Protein AF-A0A6B3HGK6-F1 (afdb_monomer)

Mean predicted aligned error: 9.74 Å

Sequence (71 aa):
IPDLAAYNRYLGSQQVRLLRGTGSLSGDATLDTDGRVGHGTARLLGRNASAKVTGLDMGGDVDVNATLRRG

Foldseek 3Di:
DDDCCVVCPVPPDPQKAKDDWDWDKDKDFDADPVRHTAKMKIWIWTAQIWMQGNNDIDTGIDIDIDIDHDD

Nearest PDB structures (foldseek):
  5iv8-assembly2_D  TM=4.355E-01  e=4.170E-02  Klebsiella pneumoniae
  8jz1-assembly1_B  TM=2.903E-01  e=5.874E-01  Dioscoreophyllum cumminsii
  1mol-assembly2_B  TM=2.983E-01  e=1.154E+00  Dioscoreophyll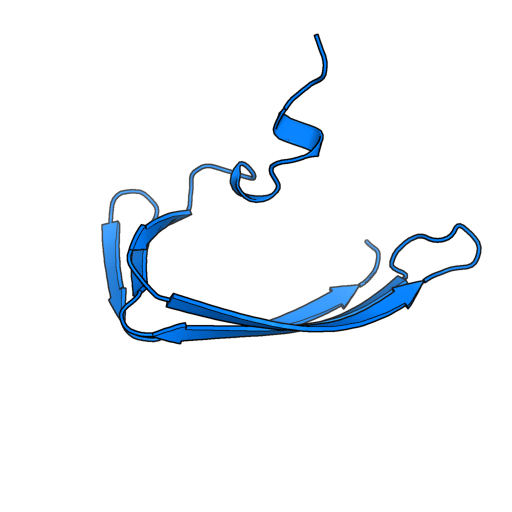um cumminsii
  8f2r-assembly1_I  TM=1.859E-01  e=1.366E+00  Homo sapiens
  6dbw-assembly1_A  TM=2.103E-01  e=7.821E+00  Escherichia coli K-12

Radius of gyration: 14.84 Å; Cα contacts (8 Å, |Δi|>4): 125; chains: 1; bounding box: 29×25×38 Å

pLDDT: mean 79.32, std 15.47, range [42.72, 93.25]

Secondary structure (DSSP, 8-state):
---GGGT-GGGS-TTEEEEEEEEEEEEEEEE-TTSSEEEEEEEEEEEEEEEEE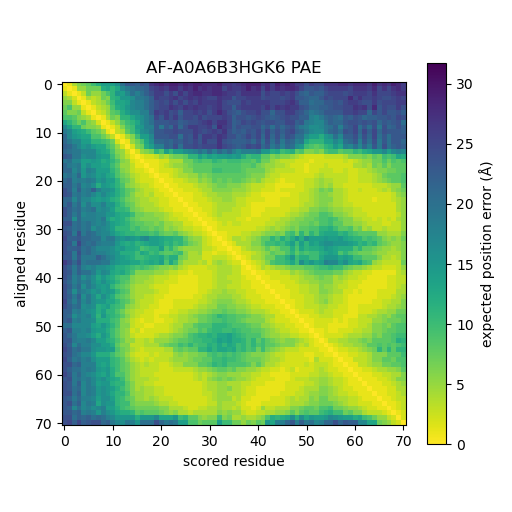TTEEEEEEEEEEEEEE--

Solvent-accessible surface area (backbone atoms only — not comparable to full-atom values): 4338 Å² total; per-residue (Å²): 130,84,68,65,67,83,78,36,77,84,67,69,64,91,48,62,43,81,75,51,59,52,70,52,78,50,70,52,75,41,63,42,97,86,72,44,76,41,40,34,41,37,40,40,42,33,44,69,26,28,33,37,44,78,85,42,84,45,74,43,71,44,82,47,80,46,78,47,65,65,129

Structure (mmCIF, N/CA/C/O backbone):
data_AF-A0A6B3HGK6-F1
#
_entry.id   AF-A0A6B3HGK6-F1
#
loop_
_atom_site.group_PDB
_atom_site.id
_atom_site.type_symbol
_atom_site.label_atom_id
_atom_site.label_alt_id
_atom_site.label_comp_id
_atom_site.label_asym_id
_atom_site.label_entity_id
_atom_site.label_seq_id
_atom_site.pdbx_PDB_ins_code
_atom_site.Cartn_x
_atom_site.Cartn_y
_atom_site.Cartn_z
_atom_site.occupancy
_atom_site.B_iso_or_equiv
_atom_site.auth_seq_id
_atom_site.auth_comp_id
_atom_site.auth_asym_id
_atom_site.auth_atom_id
_atom_site.pdbx_PDB_model_num
ATOM 1 N N . ILE A 1 1 ? -19.676 15.724 -17.144 1.00 54.22 1 ILE A N 1
ATOM 2 C CA . ILE A 1 1 ? -19.152 15.752 -15.755 1.00 54.22 1 ILE A CA 1
ATOM 3 C C . ILE A 1 1 ? -18.164 14.594 -15.655 1.00 54.22 1 ILE A C 1
ATOM 5 O O . ILE A 1 1 ? -18.568 13.507 -16.054 1.00 54.22 1 ILE A O 1
ATOM 9 N N . PRO A 1 2 ? -16.891 14.802 -15.273 1.00 52.41 2 PRO A N 1
ATOM 10 C CA . PRO A 1 2 ? -15.905 13.721 -15.220 1.00 52.41 2 PRO A CA 1
ATOM 11 C C . PRO A 1 2 ? -16.348 12.635 -14.237 1.00 52.41 2 PRO A C 1
ATOM 13 O O . PRO A 1 2 ? -16.834 12.957 -13.153 1.00 52.41 2 PRO A O 1
ATOM 16 N N . ASP A 1 3 ? -16.187 11.368 -14.617 1.00 60.47 3 ASP A N 1
ATOM 17 C CA . ASP A 1 3 ? -16.473 10.236 -13.740 1.00 60.47 3 ASP A CA 1
ATOM 18 C C . ASP A 1 3 ? -15.439 10.199 -12.604 1.00 60.47 3 ASP A C 1
ATOM 20 O O . ASP A 1 3 ? -14.261 9.888 -12.800 1.00 60.47 3 ASP A O 1
ATOM 24 N N . LEU A 1 4 ? -15.887 10.563 -11.402 1.00 52.72 4 LEU A N 1
ATOM 25 C CA . LEU A 1 4 ? -15.074 10.595 -10.187 1.00 52.72 4 LEU A CA 1
ATOM 26 C C . LEU A 1 4 ? -14.533 9.201 -9.811 1.00 52.72 4 LEU A C 1
ATOM 28 O O . LEU A 1 4 ? -13.574 9.114 -9.040 1.00 52.72 4 LEU A O 1
ATOM 32 N N . ALA A 1 5 ? -15.085 8.118 -10.375 1.00 52.00 5 ALA A N 1
ATOM 33 C CA . ALA A 1 5 ? -14.582 6.762 -10.176 1.00 52.00 5 ALA A CA 1
ATOM 34 C C . ALA A 1 5 ? -13.179 6.549 -10.772 1.00 52.00 5 ALA A C 1
ATOM 36 O O . ALA A 1 5 ? -12.402 5.768 -10.223 1.00 52.00 5 ALA A O 1
ATOM 37 N N . ALA A 1 6 ? -12.802 7.289 -11.824 1.00 52.72 6 ALA A N 1
ATOM 38 C CA . ALA A 1 6 ? -11.472 7.184 -12.432 1.00 52.72 6 ALA A CA 1
ATOM 39 C C . ALA A 1 6 ? -10.342 7.658 -11.495 1.00 52.72 6 ALA A C 1
ATOM 41 O O . ALA A 1 6 ? -9.208 7.194 -11.608 1.00 52.72 6 ALA A O 1
ATOM 42 N N . TYR A 1 7 ? -10.654 8.545 -10.543 1.00 43.94 7 TYR A N 1
ATOM 43 C CA . TYR A 1 7 ? -9.693 9.064 -9.564 1.00 43.94 7 TYR A CA 1
ATOM 44 C C . TYR A 1 7 ? -9.744 8.356 -8.214 1.00 43.94 7 TYR A C 1
ATOM 46 O O . TYR A 1 7 ? -8.808 8.469 -7.423 1.00 43.94 7 TYR A O 1
ATOM 54 N N . ASN A 1 8 ? -10.812 7.610 -7.936 1.00 42.72 8 ASN A N 1
ATOM 55 C CA . ASN A 1 8 ? -11.048 7.067 -6.612 1.00 42.72 8 ASN A CA 1
ATOM 56 C C . ASN A 1 8 ? -10.997 5.539 -6.640 1.00 42.72 8 ASN A C 1
ATOM 58 O O . ASN A 1 8 ? -12.011 4.848 -6.576 1.00 42.72 8 ASN A O 1
ATOM 62 N N . ARG A 1 9 ? -9.770 5.003 -6.687 1.00 50.44 9 ARG A N 1
ATOM 63 C CA . ARG A 1 9 ? -9.492 3.559 -6.564 1.00 50.44 9 ARG A CA 1
ATOM 64 C C . ARG A 1 9 ? -10.064 2.944 -5.271 1.00 50.44 9 ARG A C 1
ATOM 66 O O . ARG A 1 9 ? -10.213 1.732 -5.191 1.00 50.44 9 ARG A O 1
ATOM 73 N N . TYR A 1 10 ? -10.450 3.764 -4.292 1.00 45.72 10 TYR A N 1
ATOM 74 C CA . TYR A 1 10 ? -11.135 3.341 -3.067 1.00 45.72 10 TYR A CA 1
ATOM 75 C C . TYR A 1 10 ? -12.628 3.007 -3.253 1.00 45.72 10 TYR A C 1
ATOM 77 O O . TYR A 1 10 ? -13.272 2.575 -2.301 1.00 45.72 10 TYR A O 1
ATOM 85 N N . LEU A 1 11 ? -13.188 3.192 -4.456 1.00 45.59 11 LEU A N 1
ATOM 86 C CA . LEU A 1 11 ? -14.581 2.851 -4.782 1.00 45.59 11 LEU A CA 1
ATOM 87 C C . LEU A 1 11 ? -14.729 1.495 -5.496 1.00 45.59 11 LEU A C 1
ATOM 89 O O . LEU A 1 11 ? -15.832 1.131 -5.906 1.00 45.59 11 LEU A O 1
ATOM 93 N N . GLY A 1 12 ? -13.642 0.732 -5.651 1.00 45.34 12 GLY A N 1
ATOM 94 C CA . GLY A 1 12 ? -13.675 -0.605 -6.241 1.00 45.34 12 GLY A CA 1
ATOM 95 C C . GLY A 1 12 ? -14.346 -1.610 -5.307 1.00 45.34 12 GLY A C 1
ATOM 96 O O . GLY A 1 12 ? -13.693 -2.117 -4.405 1.00 45.34 12 GLY A O 1
ATOM 97 N N . SER A 1 13 ? -15.628 -1.906 -5.553 1.00 53.59 13 SER A N 1
ATOM 98 C CA . SER A 1 13 ? -16.492 -2.850 -4.818 1.00 53.59 13 SER A CA 1
ATOM 99 C C . SER A 1 13 ? -16.576 -2.581 -3.305 1.00 53.59 13 SER A C 1
ATOM 101 O O . SER A 1 13 ? -15.602 -2.703 -2.575 1.00 53.59 13 SER A O 1
ATOM 103 N N . GLN A 1 14 ? -17.767 -2.244 -2.800 1.00 57.75 14 GLN A N 1
ATOM 104 C CA . GLN A 1 14 ? -18.037 -1.878 -1.394 1.00 57.75 14 GLN A CA 1
ATOM 105 C C . GLN A 1 14 ? -17.852 -3.027 -0.370 1.00 57.75 14 GLN A C 1
ATOM 107 O O . GLN A 1 14 ? -18.569 -3.105 0.624 1.00 57.75 14 GLN A O 1
ATOM 112 N N . GLN A 1 15 ? -16.913 -3.942 -0.594 1.00 65.44 15 GLN A N 1
ATOM 113 C CA . GLN A 1 15 ? -16.625 -5.053 0.302 1.00 65.44 15 GLN A CA 1
ATOM 114 C C . GLN A 1 15 ? -15.794 -4.610 1.501 1.00 65.44 15 GLN A C 1
ATOM 116 O O . GLN A 1 15 ? -15.923 -5.234 2.542 1.00 65.44 15 GLN A O 1
ATOM 121 N N . VAL A 1 16 ? -14.992 -3.542 1.389 1.00 73.44 16 VAL A N 1
ATOM 122 C CA . VAL A 1 16 ? -14.128 -3.046 2.471 1.00 73.44 16 VAL A CA 1
ATOM 123 C C . VAL A 1 16 ? -14.237 -1.527 2.584 1.00 73.44 16 VAL A C 1
ATOM 125 O O . VAL A 1 16 ? -13.924 -0.802 1.644 1.00 73.44 16 VAL A O 1
ATOM 128 N N . ARG A 1 17 ? -14.640 -1.024 3.754 1.00 80.69 17 ARG A N 1
ATOM 129 C CA . ARG A 1 17 ? -14.626 0.408 4.084 1.00 80.69 17 ARG A CA 1
ATOM 130 C C . ARG A 1 17 ? -13.689 0.659 5.251 1.00 80.69 17 ARG A C 1
ATOM 132 O O . ARG A 1 17 ? -13.970 0.209 6.354 1.00 80.69 17 ARG A O 1
ATOM 139 N N . LEU A 1 18 ? -12.623 1.422 5.037 1.00 79.75 18 LEU A N 1
ATOM 140 C CA . LEU A 1 18 ? -11.770 1.892 6.129 1.00 79.75 18 LEU A CA 1
ATOM 141 C C . LEU A 1 18 ? -12.516 2.964 6.937 1.00 79.75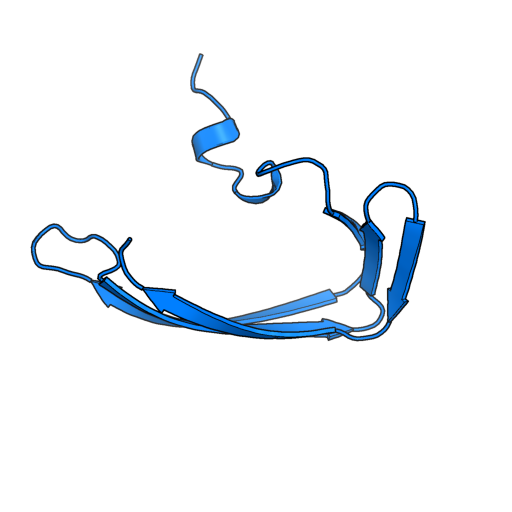 18 LEU A C 1
ATOM 143 O O . LEU A 1 18 ? -13.131 3.864 6.364 1.00 79.75 18 LEU A O 1
AT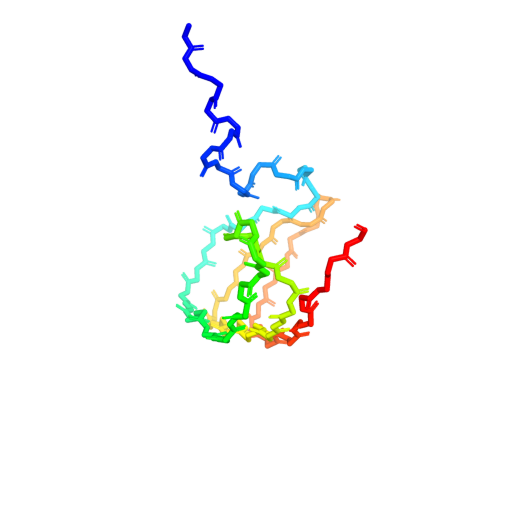OM 147 N N . LEU A 1 19 ? -12.490 2.843 8.261 1.00 85.75 19 LEU A N 1
ATOM 148 C CA . LEU A 1 19 ? -13.196 3.734 9.186 1.00 85.75 19 LEU A CA 1
ATOM 149 C C . LEU A 1 19 ? -12.223 4.632 9.961 1.00 85.75 19 LEU A C 1
ATOM 151 O O . LEU A 1 19 ? -12.506 5.812 10.150 1.00 85.75 19 LEU A O 1
ATOM 155 N N . ARG A 1 20 ? -11.079 4.092 10.398 1.00 87.19 20 ARG A N 1
ATOM 156 C CA . ARG A 1 20 ? -10.009 4.828 11.099 1.00 87.19 20 ARG A CA 1
ATOM 157 C C . ARG A 1 20 ? -8.659 4.130 10.924 1.00 87.19 20 ARG A C 1
ATOM 159 O O . ARG A 1 20 ? -8.613 2.970 10.520 1.00 87.19 20 ARG A O 1
ATOM 166 N N . GLY A 1 21 ? -7.593 4.812 11.335 1.00 87.75 21 GLY A N 1
ATOM 167 C CA . GLY A 1 21 ? -6.232 4.277 11.408 1.00 87.75 21 GLY A CA 1
ATOM 168 C C . GLY A 1 21 ? -5.226 5.181 10.705 1.00 87.75 21 GLY A C 1
ATOM 169 O O . GLY A 1 21 ? -5.599 6.162 10.063 1.00 87.75 21 GLY A O 1
ATOM 170 N N . THR A 1 22 ? -3.948 4.841 10.827 1.00 90.38 22 THR A N 1
ATOM 171 C CA . THR A 1 22 ? -2.858 5.463 10.065 1.00 90.38 22 THR A CA 1
ATOM 172 C C . THR A 1 22 ? -2.003 4.382 9.426 1.00 90.38 22 THR A C 1
ATOM 174 O O . THR A 1 22 ? -1.984 3.238 9.885 1.00 90.38 22 THR A O 1
ATOM 177 N N . GLY A 1 23 ? -1.297 4.723 8.354 1.00 89.62 23 GLY A N 1
ATOM 178 C CA . GLY A 1 23 ? -0.456 3.754 7.672 1.00 89.62 23 GLY A CA 1
ATOM 179 C C . GLY A 1 23 ? 0.443 4.361 6.610 1.00 89.62 23 GLY A C 1
ATOM 180 O O . GLY A 1 23 ? 0.337 5.546 6.292 1.00 89.62 23 GLY A O 1
ATOM 181 N N . SER A 1 24 ? 1.3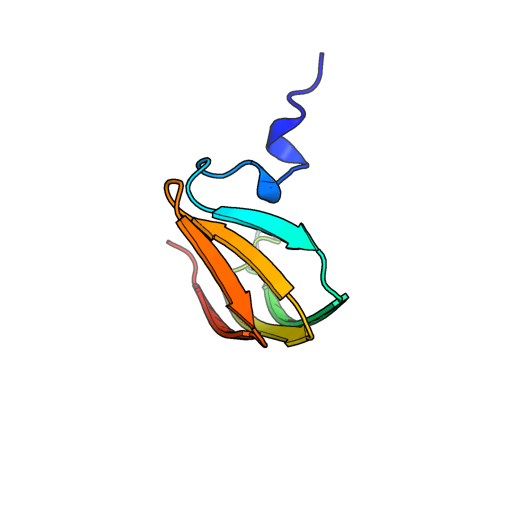20 3.522 6.072 1.00 92.75 24 SER A N 1
ATOM 182 C CA . SER A 1 24 ? 2.196 3.838 4.949 1.00 92.75 24 SER A CA 1
ATOM 183 C C . SER A 1 24 ? 2.021 2.815 3.831 1.00 92.75 24 SER A C 1
ATOM 185 O O . SER A 1 24 ? 1.829 1.622 4.073 1.00 92.75 24 SER A O 1
ATOM 187 N N . LEU A 1 25 ? 2.092 3.308 2.597 1.00 89.50 25 LEU A N 1
ATOM 188 C CA . LEU A 1 25 ? 2.155 2.502 1.386 1.00 89.50 25 LEU A CA 1
ATOM 189 C C . LEU A 1 25 ? 3.513 2.749 0.734 1.00 89.50 25 LEU A C 1
ATOM 191 O O . LEU A 1 25 ? 3.867 3.897 0.463 1.00 89.50 25 LEU A O 1
ATOM 195 N N . SER A 1 26 ? 4.259 1.681 0.486 1.00 93.06 26 SER A N 1
ATOM 196 C CA . SER A 1 26 ? 5.530 1.721 -0.235 1.00 93.06 26 SER A CA 1
ATOM 197 C C . SER A 1 26 ? 5.575 0.632 -1.297 1.00 93.06 26 SER A C 1
ATOM 199 O O . SER A 1 26 ? 4.806 -0.327 -1.255 1.00 93.06 26 SER A O 1
ATOM 201 N N . GLY A 1 27 ? 6.456 0.791 -2.276 1.00 92.44 27 GLY A N 1
ATOM 202 C CA . GLY A 1 27 ? 6.590 -0.171 -3.356 1.00 92.44 27 GLY A CA 1
ATOM 203 C C . GLY A 1 27 ? 7.376 0.382 -4.529 1.00 92.44 27 GLY A C 1
ATOM 204 O O . GLY A 1 27 ? 7.756 1.554 -4.553 1.00 92.44 27 GLY A O 1
ATOM 205 N N . ASP A 1 28 ? 7.578 -0.486 -5.502 1.00 92.50 28 ASP A N 1
ATOM 206 C CA . ASP A 1 28 ? 8.226 -0.203 -6.771 1.00 92.50 28 ASP A CA 1
ATOM 207 C C . ASP A 1 28 ? 7.304 -0.626 -7.919 1.00 92.50 28 ASP A C 1
ATOM 209 O O . ASP A 1 28 ? 6.486 -1.539 -7.790 1.00 92.50 28 ASP A O 1
ATOM 213 N N . ALA A 1 29 ? 7.414 0.069 -9.048 1.00 89.94 29 ALA A N 1
ATOM 214 C CA . ALA A 1 29 ? 6.700 -0.281 -10.262 1.00 89.94 29 ALA A CA 1
ATOM 215 C C . ALA A 1 29 ? 7.579 -0.001 -11.478 1.00 89.94 29 ALA A C 1
ATOM 217 O O . ALA A 1 29 ? 8.227 1.040 -11.579 1.00 89.94 29 ALA A O 1
ATOM 218 N N . THR A 1 30 ? 7.558 -0.934 -12.420 1.00 89.3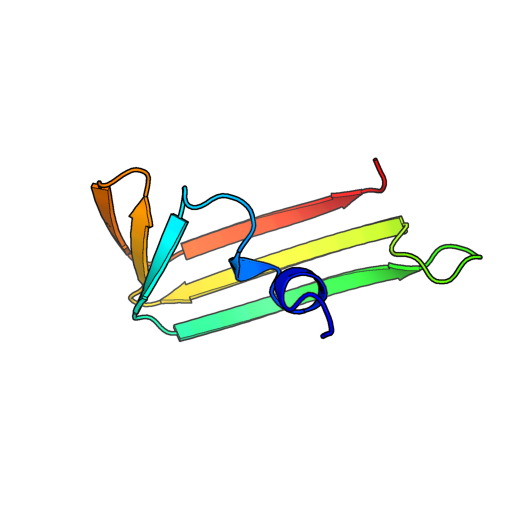1 30 THR A N 1
ATOM 219 C CA . THR A 1 30 ? 8.174 -0.799 -13.737 1.00 89.31 30 THR A CA 1
ATOM 220 C C . THR A 1 30 ? 7.096 -0.477 -14.755 1.00 89.31 30 THR A C 1
ATOM 222 O O . THR A 1 30 ? 5.998 -1.042 -14.710 1.00 89.31 30 THR A O 1
ATOM 225 N N . LEU A 1 31 ? 7.401 0.452 -15.658 1.00 86.88 31 LEU A N 1
ATOM 226 C CA . LEU A 1 31 ? 6.513 0.818 -16.750 1.00 86.88 31 LEU A CA 1
ATOM 227 C C . LEU A 1 31 ? 6.923 0.056 -18.015 1.00 86.88 31 LEU A C 1
ATOM 229 O O . LEU A 1 31 ? 8.110 -0.140 -18.271 1.00 86.88 31 LEU A O 1
ATOM 233 N N . ASP A 1 32 ? 5.93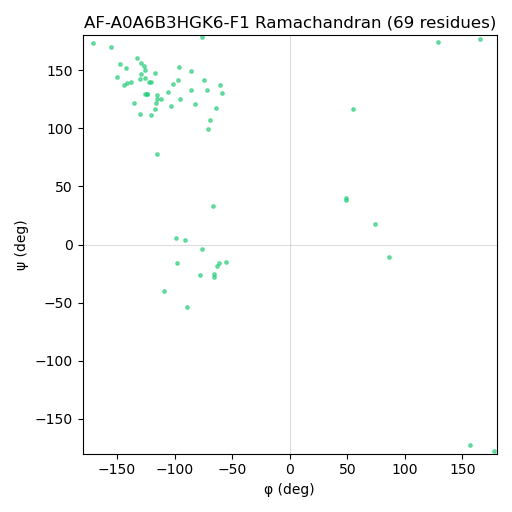9 -0.383 -18.789 1.00 82.62 32 ASP A N 1
ATOM 234 C CA . ASP A 1 32 ? 6.131 -0.890 -20.140 1.00 82.62 32 ASP A CA 1
ATOM 235 C C . ASP A 1 32 ? 6.375 0.257 -21.137 1.00 82.62 32 ASP A C 1
ATOM 237 O O . ASP A 1 32 ? 6.382 1.439 -20.784 1.00 82.62 32 ASP A O 1
ATOM 241 N N . THR A 1 33 ? 6.592 -0.094 -22.404 1.00 84.50 33 THR A N 1
ATOM 242 C CA . THR A 1 33 ? 6.879 0.865 -23.483 1.00 84.50 33 THR A CA 1
ATOM 243 C C . THR A 1 33 ? 5.740 1.845 -23.753 1.00 84.50 33 THR A C 1
ATOM 245 O O . THR A 1 33 ? 5.982 2.899 -24.335 1.00 84.50 33 THR A O 1
ATOM 248 N N . ASP A 1 34 ? 4.522 1.530 -23.309 1.00 84.69 34 ASP A N 1
ATOM 249 C CA . ASP A 1 34 ? 3.359 2.409 -23.422 1.00 84.69 34 ASP A CA 1
ATOM 250 C C . ASP A 1 34 ? 3.195 3.308 -22.182 1.00 84.69 34 ASP A C 1
ATOM 252 O O . ASP A 1 34 ? 2.199 4.024 -22.057 1.00 84.69 34 ASP A O 1
ATOM 256 N N . GLY A 1 35 ? 4.136 3.247 -21.231 1.00 81.44 35 GLY A N 1
ATOM 257 C CA . GLY A 1 35 ? 4.080 3.982 -19.972 1.00 81.44 35 GLY A CA 1
ATOM 258 C C . GLY A 1 35 ? 3.070 3.414 -18.969 1.00 81.44 35 GLY A C 1
ATOM 259 O O . GLY A 1 35 ? 2.680 4.110 -18.029 1.00 81.44 35 GLY A O 1
ATOM 260 N N . ARG A 1 36 ? 2.613 2.169 -19.144 1.00 81.69 36 ARG A N 1
ATOM 261 C CA . ARG A 1 36 ? 1.700 1.500 -18.204 1.00 81.69 36 ARG A CA 1
ATOM 262 C C . ARG A 1 36 ? 2.477 0.619 -17.241 1.00 81.69 36 ARG A C 1
ATOM 264 O O . ARG A 1 36 ? 3.531 0.108 -17.578 1.00 81.69 36 ARG A O 1
ATOM 271 N N . VAL A 1 37 ? 1.952 0.398 -16.038 1.00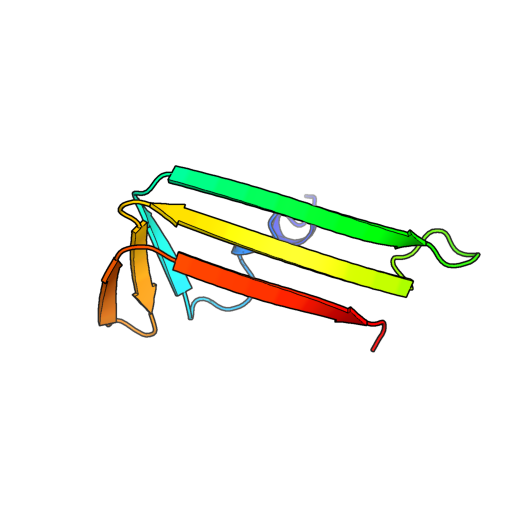 78.81 37 VAL A N 1
ATOM 272 C CA . VAL A 1 37 ? 2.600 -0.493 -15.061 1.00 78.81 37 VAL A CA 1
ATOM 273 C C . VAL A 1 37 ? 2.634 -1.926 -15.604 1.00 78.81 37 VAL A C 1
ATOM 275 O O . VAL A 1 37 ? 1.585 -2.532 -15.816 1.00 78.81 37 VAL A O 1
ATOM 278 N N . GLY A 1 38 ? 3.836 -2.463 -15.811 1.00 80.56 38 GLY A N 1
ATOM 279 C CA . GLY A 1 38 ? 4.061 -3.841 -16.245 1.00 80.56 38 GLY A CA 1
ATOM 280 C C . GLY A 1 38 ? 4.171 -4.805 -15.063 1.00 80.56 38 GLY A C 1
ATOM 281 O O . GLY A 1 38 ? 3.438 -5.793 -14.996 1.00 80.56 38 GLY A O 1
ATOM 282 N N . HIS A 1 39 ? 5.066 -4.501 -14.119 1.00 87.75 39 HIS A N 1
ATOM 283 C CA . HIS A 1 39 ? 5.340 -5.318 -12.932 1.00 87.75 39 HIS A CA 1
ATOM 284 C C . HIS A 1 39 ? 5.737 -4.449 -11.739 1.00 87.75 39 HIS A C 1
ATOM 286 O O . HIS A 1 39 ? 6.280 -3.361 -11.926 1.00 87.75 39 HIS A O 1
ATOM 292 N N . GLY A 1 40 ? 5.526 -4.937 -10.520 1.00 91.31 40 GLY A N 1
ATOM 293 C CA . GLY A 1 40 ? 5.991 -4.243 -9.322 1.00 91.31 40 GLY A CA 1
ATOM 294 C C . GLY A 1 40 ? 5.600 -4.932 -8.025 1.00 91.31 40 GLY A C 1
ATOM 295 O O . GLY A 1 40 ? 4.951 -5.984 -8.026 1.00 91.31 40 GLY A O 1
ATOM 296 N N . THR A 1 41 ? 5.961 -4.305 -6.914 1.00 92.75 41 THR A N 1
ATOM 297 C CA . THR A 1 41 ? 5.569 -4.735 -5.572 1.00 92.75 41 THR A CA 1
ATOM 298 C C . THR A 1 41 ? 4.910 -3.595 -4.809 1.00 92.75 41 THR A C 1
ATOM 300 O O . THR A 1 41 ? 5.149 -2.419 -5.080 1.00 92.75 41 THR A O 1
ATOM 303 N N . ALA A 1 42 ? 4.054 -3.938 -3.851 1.00 90.62 42 ALA A N 1
ATOM 304 C CA . ALA A 1 42 ? 3.488 -2.976 -2.920 1.00 90.62 42 ALA A CA 1
ATOM 305 C C . ALA A 1 42 ? 3.397 -3.584 -1.521 1.00 90.62 42 ALA A C 1
ATOM 307 O O . ALA A 1 42 ? 2.986 -4.735 -1.361 1.00 90.62 42 ALA A O 1
ATOM 308 N N . ARG A 1 43 ? 3.732 -2.788 -0.508 1.00 92.38 43 ARG A N 1
ATOM 309 C CA . ARG A 1 43 ? 3.549 -3.116 0.902 1.00 92.38 43 ARG A CA 1
ATOM 310 C C . ARG A 1 43 ? 2.727 -2.039 1.590 1.00 92.38 43 ARG A C 1
ATOM 312 O O . ARG A 1 43 ? 3.045 -0.854 1.508 1.00 92.38 43 ARG A O 1
ATOM 319 N N . LEU A 1 44 ? 1.690 -2.472 2.295 1.00 88.00 44 LEU A N 1
ATOM 320 C CA . LEU A 1 44 ? 0.850 -1.628 3.133 1.00 88.00 44 LEU A CA 1
ATOM 321 C C . LEU A 1 44 ? 1.069 -2.003 4.596 1.00 88.00 44 LEU A C 1
ATOM 323 O O . LEU A 1 44 ? 0.877 -3.158 4.970 1.00 88.00 44 LEU A O 1
ATOM 327 N N . LEU A 1 45 ? 1.410 -1.008 5.412 1.00 92.12 45 LEU A N 1
ATOM 328 C CA . LEU A 1 45 ? 1.486 -1.129 6.864 1.00 92.12 45 LEU A CA 1
ATOM 329 C C . LEU A 1 45 ? 0.450 -0.206 7.500 1.00 92.12 45 LEU A C 1
ATOM 331 O O . LEU A 1 45 ? 0.490 1.004 7.285 1.00 92.12 45 LEU A O 1
ATOM 335 N N . GLY A 1 46 ? -0.464 -0.767 8.287 1.00 90.44 46 GLY A N 1
ATOM 336 C CA . GLY A 1 46 ? -1.511 -0.041 9.003 1.00 90.44 46 GLY A CA 1
ATOM 337 C C . GLY A 1 46 ? -1.435 -0.283 10.505 1.00 90.44 46 GLY A C 1
ATOM 338 O O . GLY A 1 46 ? -1.206 -1.407 10.943 1.00 90.44 46 GLY A O 1
ATOM 339 N N . ARG A 1 47 ? -1.650 0.768 11.299 1.00 93.25 47 ARG A N 1
ATOM 340 C CA . ARG A 1 47 ? -1.725 0.701 12.763 1.00 93.25 47 ARG A CA 1
ATOM 341 C C . ARG A 1 47 ? -3.070 1.191 13.265 1.00 93.25 47 ARG A C 1
ATOM 343 O O . ARG A 1 47 ? -3.570 2.215 12.789 1.00 93.25 47 ARG A O 1
ATOM 350 N N . ASN A 1 48 ? -3.613 0.507 14.273 1.00 91.75 48 ASN A N 1
ATOM 351 C CA . ASN A 1 48 ? -4.918 0.820 14.864 1.00 91.75 48 ASN A CA 1
ATOM 352 C C . ASN A 1 48 ? -6.010 1.009 13.793 1.00 91.75 48 ASN A C 1
ATOM 354 O O . ASN A 1 48 ? -6.842 1.921 13.890 1.00 91.75 48 ASN A O 1
ATOM 358 N N . ALA A 1 49 ? -5.959 0.197 12.736 1.00 88.19 49 ALA A N 1
ATOM 359 C CA . ALA A 1 49 ? -6.905 0.276 11.644 1.00 88.19 49 ALA A CA 1
ATOM 360 C C . ALA A 1 49 ? -8.244 -0.303 12.098 1.00 88.19 49 ALA A C 1
ATOM 362 O O . ALA A 1 49 ? -8.290 -1.307 12.809 1.00 88.19 49 ALA A O 1
ATOM 363 N N . SER A 1 50 ? -9.346 0.310 11.673 1.00 88.50 50 SER A N 1
ATOM 364 C CA . SER A 1 50 ? -10.641 -0.362 11.701 1.00 88.50 50 SER A CA 1
ATOM 365 C C . SER A 1 50 ? -11.324 -0.248 10.354 1.00 88.50 50 SER A C 1
ATOM 367 O O . SER A 1 50 ? -11.206 0.762 9.653 1.00 88.50 50 SER A O 1
ATOM 369 N N . ALA A 1 51 ? -12.007 -1.318 9.976 1.00 84.75 51 ALA A N 1
ATOM 370 C CA . ALA A 1 51 ? -12.634 -1.459 8.680 1.00 84.75 51 ALA A CA 1
ATOM 371 C C . ALA A 1 51 ? -13.969 -2.182 8.813 1.00 84.75 51 ALA A C 1
ATOM 373 O O . ALA A 1 51 ? -14.138 -3.017 9.695 1.00 84.75 51 ALA A O 1
ATOM 374 N N . LYS A 1 52 ? -14.898 -1.897 7.906 1.00 84.19 52 LYS A N 1
ATOM 375 C CA . LYS A 1 52 ? -16.119 -2.674 7.736 1.00 84.19 52 LYS A CA 1
ATOM 376 C C . LYS A 1 52 ? -15.982 -3.564 6.514 1.00 84.19 52 LYS A C 1
ATOM 378 O O . LYS A 1 52 ? -15.799 -3.034 5.418 1.00 84.19 52 LYS A O 1
ATOM 383 N N . VAL A 1 53 ? -16.064 -4.879 6.701 1.00 82.12 53 VAL A N 1
ATOM 384 C CA . VAL A 1 53 ? -15.908 -5.868 5.631 1.00 82.12 53 VAL A CA 1
ATOM 385 C C . VAL A 1 53 ? -17.145 -6.722 5.492 1.00 82.12 53 VAL A C 1
ATOM 387 O O . VAL A 1 53 ? -17.476 -7.490 6.386 1.00 82.12 53 VAL A O 1
ATOM 390 N N . THR A 1 54 ? -17.863 -6.560 4.380 1.00 85.75 54 THR A N 1
ATOM 391 C CA . THR A 1 54 ? -19.140 -7.260 4.136 1.00 85.75 54 THR A CA 1
ATOM 392 C C . THR A 1 54 ? -20.099 -7.142 5.336 1.00 85.75 54 THR A C 1
ATOM 394 O O . THR A 1 54 ? -20.751 -8.091 5.753 1.00 85.75 54 THR A O 1
ATOM 397 N N . GLY A 1 55 ? -20.143 -5.957 5.951 1.00 82.06 55 GLY A N 1
ATOM 398 C CA . GLY A 1 55 ? -20.975 -5.682 7.127 1.00 82.06 55 GLY A CA 1
ATOM 399 C C . GLY A 1 55 ? -20.352 -6.029 8.485 1.00 82.06 55 GLY A C 1
ATOM 400 O O . GLY A 1 55 ? -20.888 -5.572 9.491 1.00 82.06 55 GLY A O 1
ATOM 401 N N . LEU A 1 56 ? -19.223 -6.740 8.529 1.00 84.00 56 LEU A N 1
ATOM 402 C CA . LEU A 1 56 ? -18.498 -7.073 9.758 1.00 84.00 56 LEU A CA 1
ATOM 403 C C . LEU A 1 56 ? -17.543 -5.950 10.157 1.00 84.00 56 LEU A C 1
ATOM 405 O O . LEU A 1 56 ? -16.779 -5.465 9.325 1.00 84.00 56 LEU A O 1
ATOM 409 N N . ASP A 1 57 ? -17.553 -5.563 11.427 1.00 88.81 57 ASP A N 1
ATOM 410 C CA . ASP A 1 57 ? -16.579 -4.616 11.963 1.00 88.81 57 ASP A CA 1
ATOM 411 C C . ASP A 1 57 ? -15.281 -5.353 12.319 1.00 88.81 57 ASP A C 1
ATOM 413 O O . ASP A 1 57 ? -15.266 -6.288 13.118 1.00 88.81 57 ASP A O 1
ATOM 417 N N . MET A 1 58 ? -14.182 -4.933 11.702 1.00 85.31 58 MET A N 1
ATOM 418 C CA . MET A 1 58 ? -12.841 -5.475 11.900 1.00 85.31 58 MET A CA 1
ATOM 419 C C . MET A 1 58 ? -11.924 -4.397 12.474 1.00 85.31 58 MET A C 1
ATOM 421 O O . MET A 1 58 ? -12.055 -3.215 12.143 1.00 85.31 58 MET A O 1
ATOM 425 N N . GLY A 1 59 ? -10.961 -4.801 13.300 1.00 91.19 59 GLY A N 1
ATOM 426 C CA . GLY A 1 59 ? -9.977 -3.894 13.878 1.00 91.19 59 GLY A CA 1
ATOM 427 C C . GLY A 1 59 ? -8.647 -4.582 14.150 1.00 91.19 59 GLY A C 1
ATOM 428 O O . GLY A 1 59 ? -8.625 -5.751 14.528 1.00 91.19 59 GLY A O 1
ATOM 429 N N . GLY A 1 60 ? -7.548 -3.857 13.955 1.00 90.94 60 GLY A N 1
ATOM 430 C CA . GLY A 1 60 ? -6.203 -4.352 14.226 1.00 90.94 60 GLY A CA 1
ATOM 431 C C . GLY A 1 60 ? -5.116 -3.623 13.445 1.00 90.94 60 GLY A C 1
ATOM 432 O O . GLY A 1 60 ? -5.363 -2.627 12.761 1.00 90.94 60 GLY A O 1
ATOM 433 N N . ASP A 1 61 ? -3.902 -4.145 13.557 1.00 92.00 61 ASP A N 1
ATOM 434 C CA . ASP A 1 61 ? -2.785 -3.751 12.707 1.00 92.00 61 ASP A CA 1
ATOM 435 C C . ASP A 1 61 ? -2.814 -4.574 11.409 1.00 92.00 61 ASP A C 1
ATOM 437 O O . ASP A 1 61 ? -3.289 -5.711 11.384 1.00 92.00 61 ASP A O 1
ATOM 441 N N . VAL A 1 62 ? -2.339 -3.982 10.315 1.00 86.00 62 VAL A N 1
ATOM 442 C CA . VAL A 1 62 ? -2.421 -4.553 8.965 1.00 86.00 62 VAL A CA 1
ATOM 443 C C . VAL A 1 62 ? -1.025 -4.595 8.349 1.00 86.00 62 VAL A C 1
ATOM 445 O O . VAL A 1 62 ? -0.346 -3.574 8.311 1.00 86.00 62 VAL A O 1
ATOM 448 N N . ASP A 1 63 ? -0.619 -5.753 7.827 1.00 92.62 63 ASP A N 1
ATOM 449 C CA . ASP A 1 63 ? 0.555 -5.907 6.958 1.00 92.62 63 ASP A CA 1
ATOM 450 C C . ASP A 1 63 ? 0.128 -6.687 5.715 1.00 92.62 63 ASP A C 1
ATOM 452 O O . ASP A 1 63 ? -0.262 -7.853 5.800 1.00 92.62 63 ASP A O 1
ATOM 456 N N . VAL A 1 64 ? 0.138 -6.016 4.565 1.00 88.12 64 VAL A N 1
ATOM 457 C CA . VAL A 1 64 ? -0.240 -6.612 3.283 1.00 88.12 64 VAL A CA 1
ATOM 458 C C . VAL A 1 64 ? 0.903 -6.433 2.307 1.00 88.12 64 VAL A C 1
ATOM 460 O O . VAL A 1 64 ? 1.376 -5.319 2.093 1.00 88.12 64 VAL A O 1
ATOM 463 N N . ASN A 1 65 ? 1.293 -7.531 1.665 1.00 92.38 65 ASN A N 1
ATOM 464 C CA . ASN A 1 65 ? 2.276 -7.548 0.593 1.00 92.38 65 ASN A CA 1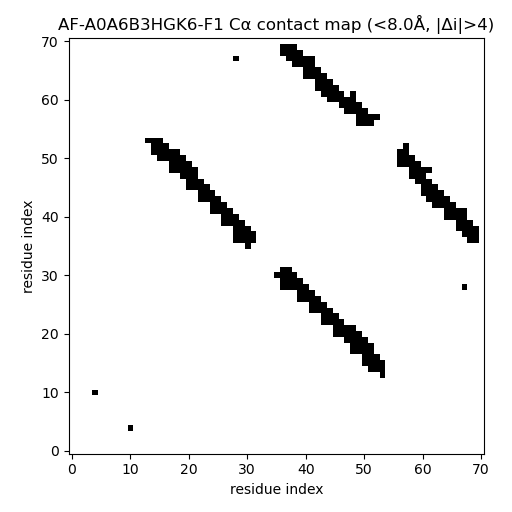
ATOM 465 C C . ASN A 1 65 ? 1.576 -8.003 -0.687 1.00 92.38 65 ASN A C 1
ATOM 467 O O . ASN A 1 65 ? 0.885 -9.023 -0.693 1.00 92.38 65 ASN A O 1
ATOM 471 N N . ALA A 1 66 ? 1.736 -7.238 -1.760 1.00 86.81 66 ALA A N 1
ATOM 472 C CA . ALA A 1 66 ? 1.098 -7.486 -3.041 1.00 86.81 66 ALA A CA 1
ATOM 473 C C . ALA A 1 66 ? 2.126 -7.463 -4.171 1.00 86.81 66 ALA A C 1
ATOM 475 O O . ALA A 1 66 ? 3.093 -6.700 -4.150 1.00 86.81 66 ALA A O 1
ATOM 476 N N . THR A 1 67 ? 1.877 -8.287 -5.186 1.00 90.25 67 THR A N 1
ATOM 477 C CA . THR A 1 67 ? 2.602 -8.236 -6.456 1.00 90.25 67 THR A CA 1
ATOM 478 C C . THR A 1 67 ? 1.691 -7.630 -7.510 1.00 90.25 67 THR A C 1
ATOM 480 O O . THR A 1 67 ? 0.523 -7.998 -7.635 1.00 90.25 67 THR A O 1
ATOM 483 N N . LEU A 1 68 ? 2.221 -6.663 -8.247 1.00 86.06 68 LEU A N 1
ATOM 484 C CA . LEU A 1 68 ? 1.545 -6.037 -9.370 1.00 86.06 68 LEU A CA 1
ATOM 485 C C . LEU A 1 68 ? 2.010 -6.748 -10.631 1.00 86.06 68 LEU A C 1
ATOM 487 O O . LEU A 1 68 ? 3.210 -6.859 -10.889 1.00 86.06 68 LEU A O 1
ATOM 491 N N . ARG A 1 69 ? 1.057 -7.249 -11.407 1.00 83.94 69 ARG A N 1
ATOM 492 C CA . ARG A 1 69 ? 1.308 -7.892 -12.695 1.00 83.94 69 ARG A CA 1
ATOM 493 C C . ARG A 1 69 ? 0.254 -7.402 -13.672 1.00 83.94 69 ARG A C 1
ATOM 495 O O . ARG A 1 69 ? -0.909 -7.268 -13.290 1.00 83.94 69 ARG A O 1
ATOM 502 N N . ARG A 1 70 ? 0.656 -7.141 -14.915 1.00 77.31 70 ARG A N 1
ATOM 503 C CA . ARG A 1 70 ? -0.297 -6.929 -16.006 1.00 77.31 70 ARG A CA 1
ATOM 504 C C . ARG A 1 70 ? -1.174 -8.186 -16.147 1.00 77.31 70 ARG A C 1
ATOM 506 O O . ARG A 1 70 ? -0.644 -9.298 -16.160 1.00 77.31 70 ARG A O 1
ATOM 513 N N . GLY A 1 71 ? -2.490 -7.979 -16.201 1.00 60.03 71 GLY A N 1
ATOM 514 C CA . GLY A 1 71 ? -3.486 -8.989 -16.573 1.00 60.03 71 GLY A CA 1
ATOM 515 C C . GLY A 1 71 ? -3.788 -8.965 -18.062 1.00 60.03 71 GLY A C 1
ATOM 516 O O . GLY A 1 71 ? -3.510 -7.920 -18.696 1.00 60.03 71 GLY A O 1
#